Protein AF-A0A4Y2P6Q4-F1 (afdb_monomer_lite)

Foldseek 3Di:
DDDDDDDDPPPPPPPPPPKLDDQPFADAPVCDRPQWADPDDQWTWGFTCPPNATKTKTFGWDQDPVRGIHTDPGIDIGGPVQVVQVVVCCVVVVPPDPCWDWDQGPVFWIWTWDADPNDIDIDIDTDDDPDPPDD

Radius of gyration: 22.11 Å; chains: 1; bounding box: 70×45×65 Å

Sequence (135 aa):
MKRASSESTSSATAAKKLSTFNNTGGFTADSIPQHHYHLGENNYAVVSDFGNVLNVHIRKFKTNENGRIFPTKNGVSFSPYVWESLVTEMDNSSLPSETGKVLIVRDTLFLTSAWIENVPCVSFQRYVTKQDFSR

Structure (mmCIF, N/CA/C/O backbone):
data_AF-A0A4Y2P6Q4-F1
#
_entry.id   AF-A0A4Y2P6Q4-F1
#
loop_
_atom_site.group_PDB
_atom_site.id
_atom_site.type_symbol
_atom_site.label_atom_id
_atom_site.label_alt_id
_atom_site.label_comp_id
_atom_site.label_asym_id
_atom_site.label_entity_id
_atom_site.label_seq_id
_atom_site.pdbx_PDB_ins_code
_atom_site.Cartn_x
_atom_s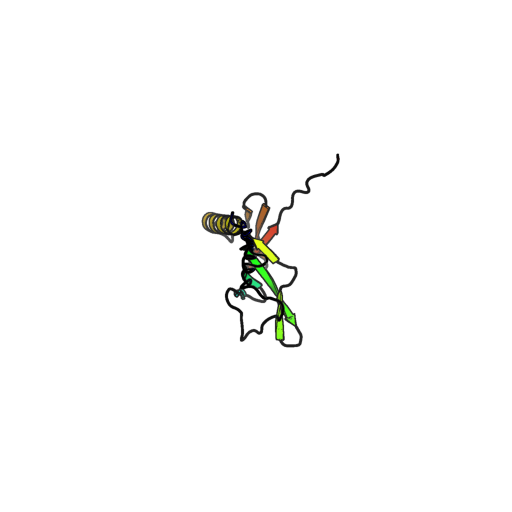ite.Cartn_y
_atom_site.Cartn_z
_atom_site.occupancy
_atom_site.B_iso_or_equiv
_atom_site.auth_seq_id
_atom_site.auth_comp_id
_atom_site.auth_asym_id
_atom_site.auth_atom_id
_atom_site.pdbx_PDB_model_num
ATOM 1 N N . MET A 1 1 ? 48.796 -19.655 45.547 1.00 44.34 1 MET A N 1
ATOM 2 C CA . MET A 1 1 ? 47.421 -19.119 45.418 1.00 44.34 1 MET A CA 1
ATOM 3 C C . MET A 1 1 ? 47.173 -18.738 43.964 1.00 44.34 1 MET A C 1
ATOM 5 O O . MET A 1 1 ? 48.076 -18.235 43.310 1.00 44.34 1 MET A O 1
ATOM 9 N N . LYS A 1 2 ? 46.010 -19.135 43.447 1.00 44.25 2 LYS A N 1
ATOM 10 C CA . LYS A 1 2 ? 45.651 -19.314 42.029 1.00 44.25 2 LYS A CA 1
ATOM 11 C C . LYS A 1 2 ? 45.216 -17.973 41.407 1.00 44.25 2 LYS A C 1
ATOM 13 O O . LYS A 1 2 ? 44.456 -17.248 42.038 1.00 44.25 2 LYS A O 1
ATOM 18 N N . ARG A 1 3 ? 45.693 -17.639 40.198 1.00 45.12 3 ARG A N 1
ATOM 19 C CA . ARG A 1 3 ? 45.248 -16.460 39.423 1.00 45.12 3 ARG A CA 1
ATOM 20 C C . ARG A 1 3 ? 43.786 -16.645 38.999 1.00 45.12 3 ARG A C 1
ATOM 22 O O . ARG A 1 3 ? 43.448 -17.698 38.464 1.00 45.12 3 ARG A O 1
ATOM 29 N N . ALA A 1 4 ? 42.946 -15.637 39.229 1.00 43.88 4 ALA A N 1
ATOM 30 C CA . ALA A 1 4 ? 41.596 -15.581 38.681 1.00 43.88 4 ALA A CA 1
ATOM 31 C C . ALA A 1 4 ? 41.677 -15.226 37.188 1.00 43.88 4 ALA A C 1
ATOM 33 O O . ALA A 1 4 ? 42.284 -14.223 36.815 1.00 43.88 4 ALA A O 1
ATOM 34 N N . SER A 1 5 ? 41.120 -16.095 36.346 1.00 44.41 5 SER A N 1
ATOM 35 C CA . SER A 1 5 ? 40.930 -15.865 34.916 1.00 44.41 5 SER A CA 1
ATOM 36 C C . SER A 1 5 ? 39.663 -15.026 34.749 1.00 44.41 5 SER A C 1
ATOM 38 O O . SER A 1 5 ? 38.604 -15.414 35.234 1.00 44.41 5 SER A O 1
ATOM 40 N N . SER A 1 6 ? 39.789 -13.849 34.140 1.00 53.00 6 SER A N 1
ATOM 41 C CA . SER A 1 6 ? 38.658 -12.991 33.793 1.00 53.00 6 SER A CA 1
ATOM 42 C C . SER A 1 6 ? 37.982 -13.543 32.543 1.00 53.00 6 SER A C 1
ATOM 44 O O . SER A 1 6 ? 38.560 -13.524 31.456 1.00 53.00 6 SER A O 1
ATOM 46 N N . GLU A 1 7 ? 36.769 -14.047 32.720 1.00 42.81 7 GLU A N 1
ATOM 47 C CA . GLU A 1 7 ? 35.899 -14.533 31.659 1.00 42.81 7 GLU A CA 1
ATOM 48 C C . GLU A 1 7 ? 35.442 -13.337 30.810 1.00 42.81 7 GLU A C 1
ATOM 50 O O . GLU A 1 7 ? 34.730 -12.449 31.281 1.00 42.81 7 GLU A O 1
ATOM 55 N N . SER A 1 8 ? 35.911 -13.256 29.562 1.00 41.19 8 SER A N 1
ATOM 56 C CA . SER A 1 8 ? 35.444 -12.242 28.622 1.00 41.19 8 SER A CA 1
ATOM 57 C C . SER A 1 8 ? 34.047 -12.631 28.146 1.00 41.19 8 SER A C 1
ATOM 59 O O . SER A 1 8 ? 33.900 -13.516 27.300 1.00 41.19 8 SER A O 1
ATOM 61 N N . THR A 1 9 ? 33.012 -11.971 28.660 1.00 43.53 9 THR A N 1
ATOM 62 C CA . THR A 1 9 ? 31.678 -12.005 28.055 1.00 43.53 9 THR A CA 1
ATOM 63 C C . THR A 1 9 ? 31.750 -11.366 26.672 1.00 43.53 9 THR A C 1
ATOM 65 O O . THR A 1 9 ? 31.634 -10.152 26.516 1.00 43.53 9 THR A O 1
ATOM 68 N N . SER A 1 10 ? 31.968 -12.202 25.658 1.00 47.44 10 SER A N 1
ATOM 69 C CA . SER A 1 10 ? 31.689 -11.873 24.267 1.00 47.44 10 SER A CA 1
ATOM 70 C C . SER A 1 10 ? 30.180 -11.683 24.145 1.00 47.44 10 SER A C 1
ATOM 72 O O . SER A 1 10 ? 29.419 -12.651 24.152 1.00 47.44 10 SER A O 1
ATOM 74 N N . SER A 1 11 ? 29.724 -10.429 24.098 1.00 52.56 11 SER A N 1
ATOM 75 C CA . SER A 1 11 ? 28.353 -10.132 23.700 1.00 52.56 11 SER A CA 1
ATOM 76 C C . SER A 1 11 ? 28.221 -10.524 22.232 1.00 52.56 11 SER A C 1
ATOM 78 O O . SER A 1 11 ? 28.653 -9.782 21.345 1.00 52.56 11 SER A O 1
ATOM 80 N N . ALA A 1 12 ? 27.666 -11.706 21.972 1.00 50.03 12 ALA A N 1
ATOM 81 C CA . ALA A 1 12 ? 27.289 -12.109 20.630 1.00 50.03 12 ALA A CA 1
ATOM 82 C C . ALA A 1 12 ? 26.363 -11.027 20.064 1.00 50.03 12 ALA A C 1
ATOM 84 O O . ALA A 1 12 ? 25.242 -10.830 20.535 1.00 50.03 12 ALA A O 1
ATOM 85 N N . THR A 1 13 ? 26.863 -10.266 19.093 1.00 54.00 13 THR A N 1
ATOM 86 C CA . THR A 1 13 ? 26.064 -9.301 18.349 1.00 54.00 13 THR A CA 1
ATOM 87 C C . THR A 1 13 ? 24.972 -10.111 17.666 1.00 54.00 13 THR A C 1
ATOM 89 O O . THR A 1 13 ? 25.275 -10.940 16.809 1.00 54.00 13 THR A O 1
ATOM 92 N N . ALA A 1 14 ? 23.718 -9.949 18.099 1.00 56.25 14 ALA A N 1
ATOM 93 C CA . ALA A 1 14 ? 22.593 -10.651 17.496 1.00 56.25 14 ALA A CA 1
ATOM 94 C C . ALA A 1 14 ? 22.653 -10.432 15.980 1.00 56.25 14 ALA A C 1
ATOM 96 O O . ALA A 1 14 ? 22.666 -9.285 15.522 1.00 56.25 14 ALA A O 1
ATOM 97 N N . ALA A 1 15 ? 22.768 -11.526 15.220 1.00 57.59 15 ALA A N 1
ATOM 98 C CA . ALA A 1 15 ? 22.826 -11.479 13.770 1.00 57.59 15 ALA A CA 1
ATOM 99 C C . ALA A 1 15 ? 21.658 -10.619 13.280 1.00 57.59 15 ALA A C 1
ATOM 101 O O . ALA A 1 15 ? 20.496 -10.917 13.565 1.00 57.59 15 ALA A O 1
ATOM 102 N N . LYS A 1 16 ? 21.971 -9.503 12.614 1.00 60.91 16 LYS A N 1
ATOM 103 C CA . LYS A 1 16 ? 20.969 -8.582 12.082 1.00 60.91 16 LYS A CA 1
ATOM 104 C C . LYS A 1 16 ? 20.123 -9.402 11.112 1.00 60.91 16 LYS A C 1
ATOM 106 O O . LYS A 1 16 ? 20.628 -9.783 10.058 1.00 60.91 16 LYS A O 1
ATOM 111 N N . LYS A 1 17 ? 18.897 -9.760 11.516 1.00 60.88 17 LYS A N 1
ATOM 112 C CA . LYS A 1 17 ? 17.981 -10.564 10.701 1.00 60.88 17 LYS A CA 1
ATOM 113 C C . LYS A 1 17 ? 17.934 -9.919 9.320 1.00 60.88 17 LYS A C 1
ATOM 115 O O . LYS A 1 17 ? 17.621 -8.734 9.211 1.00 60.88 17 LYS A O 1
ATOM 120 N N . LEU A 1 18 ? 18.353 -10.662 8.298 1.00 56.38 18 LEU A N 1
ATOM 121 C CA . LEU A 1 18 ? 18.340 -10.156 6.936 1.00 56.38 18 LEU A CA 1
ATOM 122 C C . LEU A 1 18 ? 16.873 -9.900 6.597 1.00 56.38 18 LEU A C 1
ATOM 124 O O . LEU A 1 18 ? 16.067 -10.827 6.674 1.00 56.38 18 LEU A O 1
ATOM 128 N N . SER A 1 19 ? 16.520 -8.646 6.316 1.00 64.38 19 SER A N 1
ATOM 129 C CA . SER A 1 19 ? 15.169 -8.335 5.870 1.00 64.38 19 SER A CA 1
ATOM 130 C C . SER A 1 19 ? 14.900 -9.145 4.612 1.00 64.38 19 SER A C 1
ATOM 132 O O . SER A 1 19 ? 15.676 -9.082 3.655 1.00 64.38 19 SER A O 1
ATOM 134 N N . THR A 1 20 ? 13.795 -9.879 4.604 1.00 63.06 20 THR A N 1
ATOM 135 C CA . THR A 1 20 ? 13.296 -10.571 3.409 1.00 63.06 20 THR A CA 1
ATOM 136 C C . THR A 1 20 ? 13.021 -9.554 2.295 1.00 63.06 20 THR A C 1
ATOM 138 O O . THR A 1 20 ? 13.080 -9.867 1.110 1.00 63.06 20 THR A O 1
ATOM 141 N N . PHE A 1 21 ? 12.781 -8.297 2.675 1.00 66.69 21 PHE A N 1
ATOM 142 C CA . PHE A 1 21 ? 12.553 -7.194 1.761 1.00 66.69 21 PHE A CA 1
ATOM 143 C C . PHE A 1 21 ? 13.847 -6.531 1.252 1.00 66.69 21 PHE A C 1
ATOM 145 O O . PHE A 1 21 ? 14.478 -5.742 1.957 1.00 66.69 21 PHE A O 1
ATOM 152 N N . ASN A 1 22 ? 14.229 -6.798 -0.000 1.00 62.47 22 ASN A N 1
ATOM 153 C CA . ASN A 1 22 ? 15.406 -6.228 -0.669 1.00 62.47 22 ASN A CA 1
ATOM 154 C C . ASN A 1 22 ? 15.046 -5.531 -2.002 1.00 62.47 22 ASN A C 1
ATOM 156 O O . ASN A 1 22 ? 15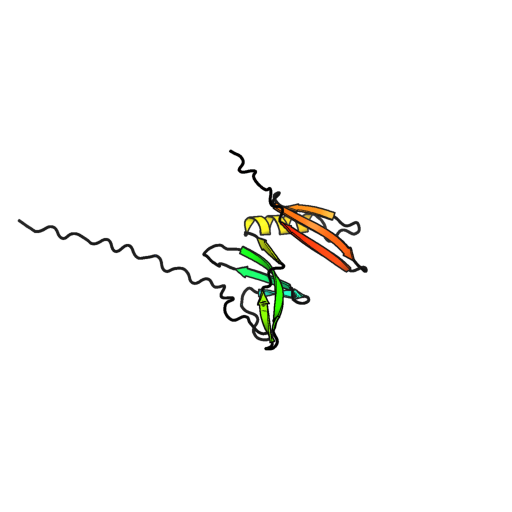.333 -6.012 -3.092 1.00 62.47 22 ASN A O 1
ATOM 160 N N . ASN A 1 23 ? 14.479 -4.323 -1.932 1.00 64.44 23 ASN A N 1
ATOM 161 C CA . ASN A 1 23 ? 14.101 -3.533 -3.122 1.00 64.44 23 ASN A CA 1
ATOM 162 C C . ASN A 1 23 ? 15.264 -2.992 -3.974 1.00 64.44 23 ASN A C 1
ATOM 164 O O . ASN A 1 23 ? 15.024 -2.274 -4.945 1.00 64.44 23 ASN A O 1
ATOM 168 N N . THR A 1 24 ? 16.519 -3.272 -3.624 1.00 65.94 24 THR A N 1
ATOM 169 C CA . THR A 1 24 ? 17.688 -2.583 -4.195 1.00 65.94 24 THR A CA 1
ATOM 170 C C . THR A 1 24 ? 17.833 -2.790 -5.706 1.00 65.94 24 THR A C 1
ATOM 172 O O . THR A 1 24 ? 18.354 -1.915 -6.390 1.00 65.94 24 THR A O 1
ATOM 175 N N . GLY A 1 25 ? 17.356 -3.917 -6.244 1.00 76.69 25 GLY A N 1
ATOM 176 C CA . GLY A 1 25 ? 17.465 -4.224 -7.673 1.00 76.69 25 GLY A CA 1
ATOM 177 C C . GLY A 1 25 ? 16.248 -3.847 -8.520 1.00 76.69 25 GLY A C 1
ATOM 178 O O . GLY A 1 25 ? 16.388 -3.677 -9.726 1.00 76.69 25 GLY A O 1
ATOM 179 N N . GLY A 1 26 ? 15.049 -3.742 -7.943 1.00 85.81 26 GLY A N 1
ATOM 180 C CA . GLY A 1 26 ? 13.808 -3.848 -8.724 1.00 85.81 26 GLY A CA 1
ATOM 181 C C . GLY A 1 26 ? 13.663 -5.216 -9.415 1.00 85.81 26 GLY A C 1
ATOM 182 O O . GLY A 1 26 ? 14.639 -5.954 -9.584 1.00 85.81 26 GLY A O 1
ATOM 183 N N . PHE A 1 27 ? 12.444 -5.556 -9.819 1.00 91.94 27 PHE A N 1
ATOM 184 C CA . PHE A 1 27 ? 12.091 -6.870 -10.379 1.00 91.94 27 PHE A CA 1
ATOM 185 C C . PHE A 1 27 ? 11.452 -6.746 -11.762 1.00 91.94 27 PHE A C 1
ATOM 187 O O . PHE A 1 27 ? 11.194 -5.637 -12.213 1.00 91.94 27 PHE A O 1
ATOM 194 N N . THR A 1 28 ? 11.212 -7.850 -12.459 1.00 92.62 28 THR A N 1
ATOM 195 C CA . THR A 1 28 ? 10.520 -7.852 -13.760 1.00 92.62 28 THR A CA 1
ATOM 196 C C . THR A 1 28 ? 9.150 -8.518 -13.636 1.00 92.62 28 THR A C 1
ATOM 198 O O . THR A 1 28 ? 8.868 -9.182 -12.640 1.00 92.62 28 THR A O 1
ATOM 201 N N . ALA A 1 29 ? 8.269 -8.327 -14.620 1.00 89.12 29 ALA A N 1
ATOM 202 C CA . ALA A 1 29 ? 6.904 -8.865 -14.569 1.00 89.12 29 ALA A CA 1
ATOM 203 C C . ALA A 1 29 ? 6.855 -10.407 -14.494 1.00 89.12 29 ALA A C 1
ATOM 205 O O . ALA A 1 29 ? 5.925 -10.968 -13.926 1.00 89.12 29 ALA A O 1
ATOM 206 N N . ASP A 1 30 ? 7.874 -11.080 -15.026 1.00 91.38 30 ASP A N 1
ATOM 207 C CA . ASP A 1 30 ? 8.089 -12.529 -14.971 1.00 91.38 30 ASP A CA 1
ATOM 208 C C . ASP A 1 30 ? 8.754 -13.006 -13.665 1.00 91.38 30 ASP A C 1
ATOM 210 O O . ASP A 1 30 ? 8.771 -14.202 -13.388 1.00 91.38 30 ASP A O 1
ATOM 214 N N . SER A 1 31 ? 9.271 -12.090 -12.838 1.00 90.56 31 SER A N 1
ATOM 215 C CA . SER A 1 31 ? 10.010 -12.400 -11.606 1.00 90.56 31 SER A CA 1
ATOM 216 C C . SER A 1 31 ? 9.510 -11.608 -10.391 1.00 90.56 31 SER A C 1
ATOM 218 O O . SER A 1 31 ? 10.290 -11.038 -9.626 1.00 90.56 31 SER A O 1
ATOM 220 N N . ILE A 1 32 ? 8.188 -11.566 -10.195 1.00 90.12 32 ILE A N 1
ATOM 221 C CA . ILE A 1 32 ? 7.576 -10.867 -9.054 1.00 90.12 32 ILE A CA 1
ATOM 222 C C . ILE A 1 32 ? 8.100 -11.474 -7.735 1.00 90.12 32 ILE A C 1
ATOM 224 O O . ILE A 1 32 ? 7.937 -12.678 -7.515 1.00 90.12 32 ILE A O 1
ATOM 228 N N . PRO A 1 33 ? 8.727 -10.677 -6.846 1.00 89.44 33 PRO A N 1
ATOM 229 C CA . PRO A 1 33 ? 9.302 -11.193 -5.618 1.00 89.44 33 PRO A CA 1
ATOM 230 C C . PRO A 1 33 ? 8.233 -11.739 -4.682 1.00 89.44 33 PRO A C 1
ATOM 232 O O . PRO A 1 33 ? 7.074 -11.314 -4.688 1.00 89.44 33 PRO A O 1
ATOM 235 N N . GLN A 1 34 ? 8.663 -12.623 -3.787 1.00 87.56 34 GLN A N 1
ATOM 236 C CA . GLN A 1 34 ? 7.804 -13.116 -2.724 1.00 87.56 34 GLN A CA 1
ATOM 237 C C . GLN A 1 34 ? 7.208 -11.945 -1.922 1.00 87.56 34 GLN A C 1
ATOM 239 O O . GLN A 1 34 ? 7.836 -10.896 -1.743 1.00 87.56 34 GLN A O 1
ATOM 244 N N . HIS A 1 35 ? 5.968 -12.122 -1.467 1.00 90.12 35 HIS A N 1
ATOM 245 C CA . HIS A 1 35 ? 5.206 -11.129 -0.703 1.00 90.12 35 HIS A CA 1
ATOM 246 C C . HIS A 1 35 ? 4.827 -9.844 -1.454 1.00 90.12 35 HIS A C 1
ATOM 248 O O . HIS A 1 35 ? 4.359 -8.903 -0.813 1.00 90.12 35 HIS A O 1
ATOM 254 N N . HIS A 1 36 ? 4.982 -9.806 -2.781 1.00 92.25 36 HIS A N 1
ATOM 255 C CA . HIS A 1 36 ? 4.408 -8.774 -3.640 1.00 92.25 36 HIS A CA 1
ATOM 256 C C . HIS A 1 36 ? 3.167 -9.326 -4.339 1.00 92.25 3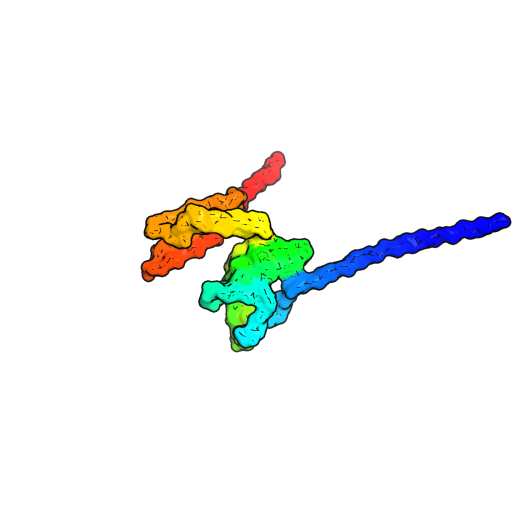6 HIS A C 1
ATOM 258 O O . HIS A 1 36 ? 3.241 -10.288 -5.099 1.00 92.25 36 HIS A O 1
ATOM 264 N N . TYR A 1 37 ? 2.026 -8.696 -4.096 1.00 93.94 37 TYR A N 1
ATOM 265 C CA . TYR A 1 37 ? 0.738 -9.065 -4.666 1.00 93.94 37 TYR A CA 1
ATOM 266 C C . TYR A 1 37 ? 0.279 -7.948 -5.594 1.00 93.94 37 TYR A C 1
ATOM 268 O O . TYR A 1 37 ? 0.152 -6.798 -5.170 1.00 93.94 37 TYR A O 1
ATOM 276 N N . HIS A 1 38 ? 0.068 -8.267 -6.868 1.00 92.81 38 HIS A N 1
ATOM 277 C CA . HIS A 1 38 ? -0.417 -7.302 -7.851 1.00 92.81 38 HIS A CA 1
ATOM 278 C C . HIS A 1 38 ? -1.892 -6.981 -7.591 1.00 92.81 38 HIS A C 1
ATOM 280 O O . HIS A 1 38 ? -2.702 -7.887 -7.420 1.00 92.81 38 HIS A O 1
ATOM 286 N N . LEU A 1 39 ? -2.227 -5.691 -7.540 1.00 91.50 39 LEU A N 1
ATOM 287 C CA . LEU A 1 39 ? -3.587 -5.197 -7.286 1.00 91.50 39 LEU A CA 1
ATOM 288 C C . LEU A 1 39 ? -4.267 -4.659 -8.555 1.00 91.50 39 LEU A C 1
ATOM 290 O O . LEU A 1 39 ? -5.341 -4.072 -8.467 1.00 91.50 39 LEU A O 1
ATOM 294 N N . GLY A 1 40 ? -3.636 -4.806 -9.721 1.00 89.19 40 GLY A N 1
ATOM 295 C CA . GLY A 1 40 ? -4.063 -4.160 -10.959 1.00 89.19 40 GLY A CA 1
ATOM 296 C C . GLY A 1 40 ? -3.212 -2.943 -11.324 1.00 89.19 40 GLY A C 1
ATOM 297 O O . GLY A 1 40 ? -2.611 -2.275 -10.474 1.00 89.19 40 GLY A O 1
ATOM 298 N N . GLU A 1 41 ? -3.156 -2.665 -12.628 1.00 88.81 41 GLU A N 1
ATOM 299 C CA . GLU A 1 41 ? -2.314 -1.621 -13.219 1.00 88.81 41 GLU A CA 1
ATOM 300 C C . GLU A 1 41 ? -0.856 -1.716 -12.731 1.00 88.81 41 GLU A C 1
ATOM 302 O O . GLU A 1 41 ? -0.185 -2.722 -12.938 1.00 88.81 41 GLU A O 1
ATOM 307 N N . ASN A 1 42 ? -0.369 -0.679 -12.047 1.00 92.38 42 ASN A N 1
ATOM 308 C CA . ASN A 1 42 ? 0.961 -0.608 -11.462 1.00 92.38 42 ASN A CA 1
ATOM 309 C C . ASN A 1 42 ? 0.909 -0.594 -9.927 1.00 92.38 42 ASN A C 1
ATOM 311 O O . ASN A 1 42 ? 1.828 -0.081 -9.294 1.00 92.38 42 ASN A O 1
ATOM 315 N N . ASN A 1 43 ? -0.164 -1.087 -9.307 1.00 93.38 43 ASN A N 1
ATOM 316 C CA . ASN A 1 43 ? -0.317 -1.098 -7.853 1.00 93.38 43 ASN A CA 1
ATOM 317 C C . ASN A 1 43 ? 0.027 -2.473 -7.279 1.00 93.38 43 ASN A C 1
ATOM 319 O O . ASN A 1 43 ? -0.357 -3.504 -7.829 1.00 93.38 43 ASN A O 1
ATOM 323 N N . TYR A 1 44 ? 0.735 -2.482 -6.151 1.00 94.44 44 TYR A N 1
ATOM 324 C CA . TYR A 1 44 ? 1.083 -3.703 -5.432 1.00 94.44 44 TYR A CA 1
ATOM 325 C C . TYR A 1 44 ? 0.795 -3.558 -3.936 1.00 94.44 44 TYR A C 1
ATOM 327 O O . TYR A 1 44 ? 1.074 -2.509 -3.343 1.00 94.44 44 TYR A O 1
ATOM 335 N N . ALA A 1 45 ? 0.290 -4.637 -3.336 1.00 94.38 45 ALA A N 1
ATOM 336 C CA . ALA A 1 45 ? 0.334 -4.875 -1.901 1.00 94.38 45 ALA A CA 1
ATOM 337 C C . ALA A 1 45 ? 1.618 -5.637 -1.565 1.00 94.38 45 ALA A C 1
ATOM 339 O O . ALA A 1 45 ? 1.960 -6.615 -2.227 1.00 94.38 45 ALA A O 1
ATOM 340 N N . VAL A 1 46 ? 2.348 -5.187 -0.552 1.00 93.94 46 VAL A N 1
ATOM 341 C CA . VAL A 1 46 ? 3.683 -5.697 -0.246 1.00 93.94 46 VAL A CA 1
ATOM 342 C C . VAL A 1 46 ? 3.855 -5.864 1.253 1.00 93.94 46 VAL A C 1
ATOM 344 O O . VAL A 1 46 ? 3.732 -4.889 1.992 1.00 93.94 46 VAL A O 1
ATOM 347 N N . VAL A 1 47 ? 4.183 -7.074 1.705 1.00 93.62 47 VAL A N 1
ATOM 348 C CA . VAL A 1 47 ? 4.545 -7.325 3.110 1.00 93.62 47 VAL A CA 1
ATOM 349 C C . VAL A 1 47 ? 6.060 -7.213 3.254 1.00 93.62 47 VAL A C 1
ATOM 351 O O . VAL A 1 47 ? 6.808 -7.904 2.568 1.00 93.62 47 VAL A O 1
ATOM 354 N N . SER A 1 48 ? 6.513 -6.321 4.132 1.00 91.19 48 SER A N 1
ATOM 355 C CA . SER A 1 48 ? 7.923 -5.975 4.318 1.00 91.19 48 SER A CA 1
ATOM 356 C C . SER A 1 48 ? 8.306 -6.047 5.788 1.00 91.19 48 SER A C 1
ATOM 358 O O . SER A 1 48 ? 7.588 -5.539 6.642 1.00 91.19 48 SER A O 1
ATOM 360 N N . ASP A 1 49 ? 9.459 -6.639 6.078 1.00 90.88 49 ASP A N 1
ATOM 361 C CA . ASP A 1 49 ? 10.100 -6.684 7.397 1.00 90.88 49 ASP A CA 1
ATOM 362 C C . ASP A 1 49 ? 11.302 -5.723 7.496 1.00 90.88 49 ASP A C 1
ATOM 364 O O . ASP A 1 49 ? 12.167 -5.867 8.368 1.00 90.88 49 ASP A O 1
ATOM 368 N N . PHE A 1 50 ? 11.380 -4.743 6.588 1.00 86.44 50 PHE A N 1
ATOM 369 C CA . PHE A 1 50 ? 12.497 -3.808 6.494 1.00 86.44 50 PHE A CA 1
ATOM 370 C C . PHE A 1 50 ? 12.771 -3.091 7.822 1.00 86.44 50 PHE A C 1
ATOM 372 O O . PHE A 1 50 ? 11.867 -2.584 8.487 1.00 86.44 50 PHE A O 1
ATOM 379 N N . GLY A 1 51 ? 14.049 -3.022 8.206 1.00 84.94 51 GLY A N 1
ATOM 380 C CA . GLY A 1 51 ? 14.462 -2.375 9.453 1.00 84.94 51 GLY A CA 1
ATOM 381 C C . GLY A 1 51 ? 13.963 -3.082 10.718 1.00 84.94 51 GLY A C 1
ATOM 382 O O . GLY A 1 51 ? 13.865 -2.436 11.755 1.00 84.94 51 GLY A O 1
ATOM 383 N N . ASN A 1 52 ? 13.652 -4.382 10.638 1.00 86.19 52 ASN A N 1
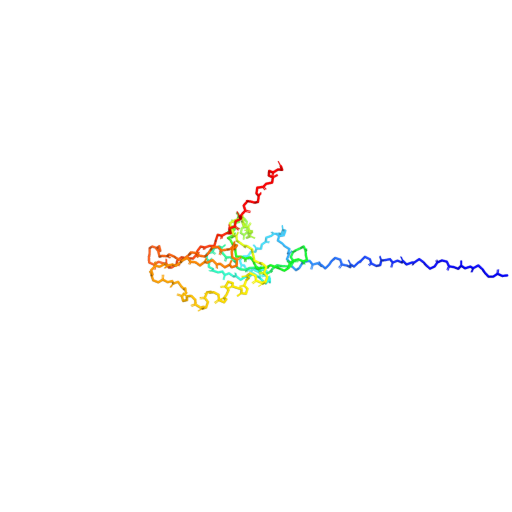ATOM 384 C CA . ASN A 1 52 ? 13.028 -5.181 11.700 1.00 86.19 52 ASN A CA 1
ATOM 385 C C . ASN A 1 52 ? 11.617 -4.707 12.087 1.00 86.19 52 ASN A C 1
ATOM 387 O O . ASN A 1 52 ? 11.146 -5.007 13.184 1.00 86.19 52 ASN A O 1
ATOM 391 N N . VAL A 1 53 ? 10.932 -3.984 11.198 1.00 87.94 53 VAL A N 1
ATOM 392 C CA . VAL A 1 53 ? 9.557 -3.529 11.413 1.00 87.94 53 VAL A CA 1
ATOM 393 C C . VAL A 1 53 ? 8.669 -4.127 10.333 1.00 87.94 53 VAL A C 1
ATOM 395 O O . VAL A 1 53 ? 8.813 -3.807 9.154 1.00 87.94 53 VAL A O 1
ATOM 398 N N . LEU A 1 54 ? 7.731 -4.981 10.749 1.00 92.38 54 LEU A N 1
ATOM 399 C CA . LEU A 1 54 ? 6.729 -5.543 9.850 1.00 92.38 54 LEU A CA 1
ATOM 400 C C . LEU A 1 54 ? 5.753 -4.447 9.417 1.00 92.38 54 LEU A C 1
ATOM 402 O O . LEU A 1 54 ? 5.176 -3.764 10.261 1.00 92.38 54 LEU A O 1
ATOM 406 N N . ASN A 1 55 ? 5.556 -4.299 8.114 1.00 93.25 55 ASN A N 1
ATOM 407 C CA . ASN A 1 55 ? 4.596 -3.382 7.522 1.00 93.25 55 ASN A CA 1
ATOM 408 C C . ASN A 1 55 ? 3.938 -3.994 6.284 1.00 93.25 55 ASN A C 1
ATOM 410 O O . ASN A 1 55 ? 4.545 -4.787 5.563 1.00 93.25 55 ASN A O 1
ATOM 414 N N . VAL A 1 56 ? 2.713 -3.556 6.008 1.00 93.69 56 VAL A N 1
ATOM 415 C CA . VAL A 1 56 ? 2.005 -3.797 4.750 1.00 93.69 56 VAL A CA 1
ATOM 416 C C . VAL A 1 56 ? 1.987 -2.495 3.959 1.00 93.69 56 VAL A C 1
ATOM 418 O O . VAL A 1 56 ? 1.495 -1.472 4.435 1.00 93.69 56 VAL A O 1
ATOM 421 N N . HIS A 1 57 ? 2.534 -2.504 2.750 1.00 92.94 57 HIS A N 1
ATOM 422 C CA . HIS A 1 57 ? 2.522 -1.365 1.843 1.00 92.94 57 HIS A CA 1
ATOM 423 C C . HIS A 1 57 ? 1.479 -1.574 0.750 1.00 92.94 57 HIS A C 1
ATOM 425 O O . HIS A 1 57 ? 1.490 -2.614 0.106 1.00 92.94 57 HIS A O 1
ATOM 431 N N . ILE A 1 58 ? 0.652 -0.565 0.478 1.00 93.00 58 ILE A N 1
ATOM 432 C CA . ILE A 1 58 ? -0.110 -0.463 -0.775 1.00 93.00 58 ILE A CA 1
ATOM 433 C C . ILE A 1 58 ? 0.511 0.684 -1.559 1.00 93.00 58 ILE A C 1
ATOM 435 O O . ILE A 1 58 ? 0.506 1.830 -1.100 1.00 93.00 58 ILE A O 1
ATOM 439 N N . ARG A 1 59 ? 1.125 0.390 -2.705 1.00 93.31 59 ARG A N 1
ATOM 440 C CA . ARG A 1 59 ? 1.987 1.358 -3.390 1.00 93.31 59 ARG A CA 1
ATOM 441 C C . ARG A 1 59 ? 1.930 1.216 -4.899 1.00 93.31 59 ARG A C 1
ATOM 443 O O . ARG A 1 59 ? 1.888 0.107 -5.423 1.00 93.31 59 ARG A O 1
ATOM 450 N N . LYS A 1 60 ? 2.002 2.359 -5.583 1.00 94.81 60 LYS A N 1
ATOM 451 C CA . LYS A 1 60 ? 2.196 2.430 -7.028 1.00 94.81 60 LYS A CA 1
ATOM 452 C C . LYS A 1 60 ? 3.667 2.222 -7.354 1.00 94.81 60 LYS A C 1
ATOM 454 O O . LYS A 1 60 ? 4.551 2.828 -6.738 1.00 94.81 60 LYS A O 1
ATOM 459 N N . PHE A 1 61 ? 3.924 1.391 -8.341 1.00 94.88 61 PHE A N 1
ATOM 460 C CA . PHE A 1 61 ? 5.230 1.105 -8.897 1.00 94.88 61 PHE A CA 1
ATOM 461 C C . PHE A 1 61 ? 5.352 1.773 -10.268 1.00 94.88 61 PHE A C 1
ATOM 463 O O . PHE A 1 61 ? 4.376 2.240 -10.856 1.00 94.88 61 PHE A O 1
ATOM 470 N N . LYS A 1 62 ? 6.582 1.880 -10.753 1.00 95.50 62 LYS A N 1
ATOM 471 C CA . LYS A 1 62 ? 6.893 2.328 -12.106 1.00 95.50 62 LYS A CA 1
ATOM 472 C C . LYS A 1 62 ? 7.813 1.314 -12.760 1.00 95.50 62 LYS A C 1
ATOM 474 O O . LYS A 1 62 ? 8.718 0.800 -12.103 1.00 95.50 62 LYS A O 1
ATOM 479 N N . THR A 1 63 ? 7.604 1.089 -14.043 1.00 95.19 63 THR A N 1
ATOM 480 C CA . THR A 1 63 ? 8.509 0.302 -14.876 1.00 95.19 63 THR A CA 1
ATOM 481 C C . THR A 1 63 ? 9.471 1.262 -15.562 1.00 95.19 63 THR A C 1
ATOM 483 O O . THR A 1 63 ? 9.047 2.298 -16.075 1.00 95.19 63 THR A O 1
ATOM 486 N N . ASN A 1 64 ? 10.769 0.982 -15.505 1.00 93.75 64 ASN A N 1
ATOM 487 C CA . ASN A 1 64 ? 11.768 1.758 -16.234 1.00 93.75 64 ASN A CA 1
ATOM 488 C C . ASN A 1 64 ? 11.914 1.260 -17.685 1.00 93.75 64 ASN A C 1
ATOM 490 O O . ASN A 1 64 ? 11.303 0.269 -18.077 1.00 93.75 64 ASN A O 1
ATOM 494 N N . GLU A 1 65 ? 12.760 1.932 -18.466 1.00 95.56 65 GLU A N 1
ATOM 495 C CA . GLU A 1 65 ? 13.042 1.594 -19.874 1.00 95.56 65 GLU A CA 1
ATOM 496 C C . GLU A 1 65 ? 13.547 0.154 -20.063 1.00 95.56 65 GLU A C 1
ATOM 498 O O . GLU A 1 65 ? 13.278 -0.474 -21.080 1.00 95.56 65 GLU A O 1
ATOM 503 N N . ASN A 1 66 ? 14.205 -0.404 -19.043 1.00 93.69 66 ASN A N 1
ATOM 504 C CA . ASN A 1 66 ? 14.733 -1.769 -19.047 1.00 93.69 66 ASN A CA 1
ATOM 505 C C . ASN A 1 66 ? 13.700 -2.815 -18.585 1.00 93.69 66 ASN A C 1
ATOM 507 O O . ASN A 1 66 ? 14.077 -3.940 -18.264 1.00 93.69 66 ASN A O 1
ATOM 511 N N . GLY A 1 67 ? 12.423 -2.448 -18.445 1.00 93.00 67 GLY A N 1
ATOM 512 C CA . GLY A 1 67 ? 11.370 -3.352 -17.974 1.00 93.00 67 GLY A CA 1
ATOM 513 C C . GLY A 1 67 ? 11.421 -3.677 -16.475 1.00 93.00 67 GLY A C 1
ATOM 514 O O . GLY A 1 67 ? 10.664 -4.526 -16.007 1.00 93.00 67 GLY A O 1
ATOM 515 N N . ARG A 1 68 ? 12.289 -3.014 -15.697 1.00 94.06 68 ARG A N 1
ATOM 516 C CA . ARG A 1 68 ? 12.412 -3.225 -14.247 1.00 94.06 68 ARG A CA 1
ATOM 517 C C . ARG A 1 68 ? 11.417 -2.361 -13.481 1.00 94.06 68 ARG A C 1
ATOM 519 O O . ARG A 1 68 ? 11.296 -1.159 -13.715 1.00 94.06 68 ARG A O 1
ATOM 526 N N . ILE A 1 69 ? 10.752 -2.982 -12.523 1.00 94.50 69 ILE A N 1
ATOM 527 C CA . ILE A 1 69 ? 9.661 -2.463 -11.713 1.00 94.50 69 ILE A CA 1
ATOM 528 C C . ILE A 1 69 ? 10.224 -1.980 -10.371 1.00 94.50 69 ILE A C 1
ATOM 530 O O . ILE A 1 69 ? 10.917 -2.718 -9.666 1.00 94.50 69 ILE A O 1
ATOM 534 N N . PHE A 1 70 ? 9.919 -0.728 -10.015 1.00 93.50 70 PHE A N 1
ATOM 535 C CA . PHE A 1 70 ? 10.385 -0.065 -8.793 1.00 93.50 70 PHE A CA 1
ATOM 536 C C . PHE A 1 70 ? 9.246 0.625 -8.040 1.00 93.50 70 PHE A C 1
ATOM 538 O O . PHE A 1 70 ? 8.377 1.228 -8.677 1.00 93.50 70 PHE A O 1
ATOM 545 N N . PRO A 1 71 ? 9.262 0.624 -6.696 1.00 93.75 71 PRO A N 1
ATOM 546 C CA . PRO A 1 71 ? 8.274 1.356 -5.913 1.00 93.75 71 PRO A CA 1
ATOM 547 C C . PRO A 1 71 ? 8.411 2.868 -6.139 1.00 93.75 71 PRO A C 1
ATOM 549 O O . PRO A 1 71 ? 9.515 3.405 -6.243 1.00 93.75 71 PRO A O 1
ATOM 552 N N . THR A 1 72 ? 7.289 3.586 -6.180 1.00 93.81 72 THR A N 1
ATOM 553 C CA . THR A 1 72 ? 7.268 5.060 -6.217 1.00 93.81 72 THR A CA 1
ATOM 554 C C . THR A 1 72 ? 6.982 5.643 -4.833 1.00 93.81 72 THR A C 1
ATOM 556 O O . THR A 1 72 ? 6.691 4.914 -3.888 1.00 93.81 72 THR A O 1
ATOM 559 N N . LYS A 1 73 ? 7.010 6.974 -4.689 1.00 91.00 73 LYS A N 1
ATOM 560 C CA . LYS A 1 73 ? 6.571 7.647 -3.453 1.00 91.00 73 LYS A CA 1
ATOM 561 C C . LYS A 1 73 ? 5.050 7.587 -3.244 1.00 91.00 73 LYS A C 1
ATOM 563 O O . LYS A 1 73 ? 4.606 7.721 -2.107 1.00 91.00 73 LYS A O 1
ATOM 568 N N . ASN A 1 74 ? 4.276 7.290 -4.288 1.00 91.12 74 ASN A N 1
ATOM 569 C CA . ASN A 1 74 ? 2.817 7.245 -4.234 1.00 91.12 74 ASN A CA 1
ATOM 570 C C . ASN A 1 74 ? 2.354 5.921 -3.627 1.00 91.12 74 ASN A C 1
ATOM 572 O O . ASN A 1 74 ? 2.390 4.877 -4.275 1.00 91.12 74 ASN A O 1
ATOM 576 N N . GLY A 1 75 ? 1.951 5.964 -2.365 1.00 90.56 75 GLY A N 1
ATOM 577 C CA . GLY A 1 75 ? 1.483 4.796 -1.637 1.00 90.56 75 GLY A CA 1
ATOM 578 C C . GLY A 1 75 ? 1.500 5.022 -0.137 1.00 90.56 75 GLY A C 1
ATOM 579 O O . GLY A 1 75 ? 2.102 5.974 0.364 1.00 90.56 75 GLY A O 1
ATOM 580 N N . VAL A 1 76 ? 0.901 4.086 0.576 1.00 89.69 76 VAL A N 1
ATOM 581 C CA . VAL A 1 76 ? 0.741 4.090 2.028 1.00 89.69 76 VAL A CA 1
ATOM 582 C C . VAL A 1 76 ? 1.419 2.867 2.640 1.00 89.69 76 VAL A C 1
ATOM 584 O O . VAL A 1 76 ? 1.797 1.922 1.947 1.00 89.69 76 VAL A O 1
ATOM 587 N N . SER A 1 77 ? 1.665 2.934 3.943 1.00 90.75 77 SER A N 1
ATOM 588 C CA . SER A 1 77 ? 2.277 1.864 4.726 1.00 90.75 77 SER A CA 1
ATOM 589 C C . SER A 1 77 ? 1.528 1.735 6.035 1.00 90.75 77 SER A C 1
ATOM 591 O O . SER A 1 77 ? 1.276 2.748 6.690 1.00 90.75 77 SER A O 1
ATOM 593 N N . PHE A 1 78 ? 1.240 0.504 6.424 1.00 90.25 78 PHE A N 1
ATOM 594 C CA . PHE A 1 78 ? 0.493 0.173 7.624 1.00 90.25 78 PHE A CA 1
ATOM 595 C C . PHE A 1 78 ? 1.322 -0.750 8.501 1.00 90.25 78 PHE A C 1
ATOM 597 O O . PHE A 1 78 ? 1.913 -1.708 8.003 1.00 90.25 78 PHE A O 1
ATOM 604 N N . SER A 1 79 ? 1.318 -0.496 9.806 1.00 91.06 79 SER A N 1
ATOM 605 C CA . SER A 1 79 ? 1.680 -1.540 10.758 1.00 91.06 79 SER A CA 1
ATOM 606 C C . SER A 1 79 ? 0.600 -2.635 10.741 1.00 91.06 79 SER A C 1
ATOM 608 O O . SER A 1 79 ? -0.535 -2.354 10.339 1.00 91.06 79 SER A O 1
ATOM 610 N N . PRO A 1 80 ? 0.892 -3.860 11.212 1.00 92.50 80 PRO A N 1
ATOM 611 C CA . PRO A 1 80 ? -0.096 -4.936 11.282 1.00 92.50 80 PRO A CA 1
ATOM 612 C C . PRO A 1 80 ? -1.379 -4.530 12.016 1.00 92.50 80 PRO A C 1
ATOM 614 O O . PRO A 1 80 ? -2.471 -4.859 11.574 1.00 92.50 80 PRO A O 1
ATOM 617 N N . TYR A 1 81 ? -1.248 -3.734 13.078 1.00 90.88 81 TYR A N 1
ATOM 618 C CA . TYR A 1 81 ? -2.378 -3.228 13.857 1.00 90.88 81 TYR A CA 1
ATOM 619 C C . TYR A 1 81 ? -3.298 -2.281 13.064 1.00 90.88 81 TYR A C 1
ATOM 621 O O . TYR A 1 81 ? -4.526 -2.373 13.128 1.00 90.88 81 TYR A O 1
ATOM 629 N N . VAL A 1 82 ? -2.714 -1.365 12.284 1.00 89.94 82 VAL A N 1
ATOM 630 C CA . VAL A 1 82 ? -3.495 -0.458 11.425 1.00 89.94 82 VAL A CA 1
ATOM 631 C C . VAL A 1 82 ? -4.102 -1.227 10.251 1.00 89.94 82 VAL A C 1
ATOM 633 O O . VAL A 1 82 ? -5.233 -0.948 9.868 1.00 89.94 82 VAL A O 1
ATOM 636 N N . TRP A 1 83 ? -3.382 -2.218 9.715 1.00 91.50 83 TRP A N 1
ATOM 637 C CA . TRP A 1 83 ? -3.877 -3.098 8.656 1.00 91.50 83 TRP A CA 1
ATOM 638 C C . TRP A 1 83 ? -5.104 -3.904 9.096 1.00 91.50 83 TRP A C 1
ATOM 640 O O . TRP A 1 83 ? -6.117 -3.889 8.408 1.00 91.50 83 TRP A O 1
ATOM 650 N N . GLU A 1 84 ? -5.048 -4.545 10.263 1.00 92.62 84 GLU A N 1
ATOM 651 C CA . GLU A 1 84 ? -6.183 -5.275 10.843 1.00 92.62 84 GLU A CA 1
ATOM 652 C C . GLU A 1 84 ? -7.411 -4.371 11.011 1.00 92.62 84 GLU A C 1
ATOM 654 O O . GLU A 1 84 ? -8.523 -4.737 10.628 1.00 92.62 84 GLU A O 1
ATOM 659 N N . SER A 1 85 ? -7.198 -3.158 11.530 1.00 90.56 85 SER A N 1
ATOM 660 C CA . SER A 1 85 ? -8.275 -2.179 11.697 1.00 90.56 85 SER A CA 1
ATOM 661 C C . SER A 1 85 ? -8.868 -1.761 10.349 1.00 90.56 85 SER A C 1
ATOM 663 O O . SER A 1 85 ? -10.081 -1.656 10.226 1.00 90.56 85 SER A O 1
ATOM 665 N N . LEU A 1 86 ? -8.033 -1.563 9.324 1.00 87.81 86 LEU A N 1
ATOM 666 C CA . LEU A 1 86 ? -8.491 -1.240 7.973 1.00 87.81 86 LEU A CA 1
ATOM 667 C C . LEU A 1 86 ? -9.365 -2.357 7.392 1.00 87.81 86 LEU A C 1
ATOM 669 O O . LEU A 1 86 ? -10.441 -2.063 6.883 1.00 87.81 86 LEU A O 1
ATOM 673 N N . VAL A 1 87 ? -8.921 -3.615 7.476 1.00 87.69 87 VAL A N 1
ATOM 674 C CA . VAL A 1 87 ? -9.681 -4.770 6.965 1.00 87.69 87 VAL A CA 1
ATOM 675 C C . VAL A 1 87 ? -11.026 -4.885 7.684 1.00 87.69 87 VAL A C 1
ATOM 677 O O . VAL A 1 87 ? -12.059 -4.970 7.030 1.00 87.69 87 VAL A O 1
ATOM 680 N N . THR A 1 88 ? -11.024 -4.769 9.014 1.00 89.06 88 THR A N 1
ATOM 681 C CA . THR A 1 88 ? -12.248 -4.810 9.831 1.00 89.06 88 THR A CA 1
ATOM 682 C C . THR A 1 88 ? -13.236 -3.713 9.433 1.00 89.06 88 THR A C 1
ATOM 684 O O . THR A 1 88 ? -14.428 -3.965 9.268 1.00 89.06 88 THR A O 1
ATOM 687 N N . GLU A 1 89 ? -12.751 -2.482 9.253 1.00 85.81 89 GLU A N 1
ATOM 688 C CA . GLU A 1 89 ? -13.599 -1.374 8.820 1.00 85.81 89 GLU A CA 1
ATOM 689 C C . GLU A 1 89 ? -14.123 -1.589 7.400 1.00 85.81 89 GLU A C 1
ATOM 691 O O . GLU A 1 89 ? -15.300 -1.340 7.154 1.00 85.81 89 GLU A O 1
ATOM 696 N N . MET A 1 90 ? -13.305 -2.081 6.464 1.00 82.12 90 MET A N 1
ATOM 697 C CA . MET A 1 90 ? -13.744 -2.387 5.096 1.00 82.12 90 MET A CA 1
ATOM 698 C C . MET A 1 90 ? -14.860 -3.440 5.068 1.00 82.12 90 MET A C 1
ATOM 700 O O . MET A 1 90 ? -15.865 -3.218 4.390 1.00 82.12 90 MET A O 1
ATOM 704 N N . ASP A 1 91 ? -14.734 -4.510 5.855 1.00 84.12 91 ASP A N 1
ATOM 705 C CA . ASP A 1 91 ? -15.749 -5.567 5.959 1.00 84.12 91 ASP A CA 1
ATOM 706 C C . ASP A 1 91 ? -17.068 -5.035 6.542 1.00 84.12 91 ASP A C 1
ATOM 708 O O . ASP A 1 91 ? -18.149 -5.292 6.010 1.00 84.12 91 ASP A O 1
ATOM 712 N N . ASN A 1 92 ? -16.996 -4.214 7.594 1.00 85.38 92 ASN A N 1
ATOM 713 C CA . ASN A 1 92 ? -18.181 -3.637 8.238 1.00 85.38 92 ASN A CA 1
ATOM 714 C C . ASN A 1 92 ? -18.856 -2.543 7.399 1.00 85.38 92 ASN A C 1
ATOM 716 O O . ASN A 1 92 ? -20.043 -2.252 7.565 1.00 85.38 92 ASN A O 1
ATOM 720 N N . SER A 1 93 ? -18.099 -1.873 6.531 1.00 75.50 93 SER A N 1
ATOM 721 C CA . SER A 1 93 ? -18.533 -0.637 5.882 1.00 75.50 93 SER A CA 1
ATOM 722 C C . SER A 1 93 ? -19.151 -0.812 4.499 1.00 75.50 93 SER A C 1
ATOM 724 O O . SER A 1 93 ? -19.599 0.205 3.961 1.00 75.50 93 SER A O 1
ATOM 726 N N . SER A 1 94 ? -19.221 -2.050 3.985 1.00 74.19 94 SER A N 1
ATOM 727 C CA . SER A 1 94 ? -19.786 -2.393 2.666 1.00 74.19 94 SER A CA 1
ATOM 728 C C . SER A 1 94 ? -19.201 -1.529 1.539 1.00 74.19 94 SER A C 1
ATOM 730 O O . SER A 1 94 ? -19.916 -0.938 0.734 1.00 74.19 94 SER A O 1
ATOM 732 N N . LEU A 1 95 ? -17.871 -1.405 1.514 1.00 72.62 95 LEU A N 1
ATOM 733 C CA . LEU A 1 95 ? -17.174 -0.636 0.486 1.00 72.62 95 LEU A CA 1
ATOM 734 C C . LEU A 1 95 ? -16.989 -1.424 -0.821 1.00 72.62 95 LEU A C 1
ATOM 736 O O . LEU A 1 95 ? -16.686 -2.616 -0.765 1.00 72.62 95 LEU A O 1
ATOM 740 N N . PRO A 1 96 ? -17.054 -0.750 -1.989 1.00 68.50 96 PRO A N 1
ATOM 741 C CA . PRO A 1 96 ? -17.360 0.674 -2.190 1.00 68.50 96 PRO A CA 1
ATOM 742 C C . PRO A 1 96 ? -18.855 0.987 -1.982 1.00 68.50 96 PRO A C 1
ATOM 744 O O . PRO A 1 96 ? -19.719 0.257 -2.447 1.00 68.50 96 PRO A O 1
ATOM 747 N N . SER A 1 97 ? -19.160 2.096 -1.299 1.00 72.88 97 SER A N 1
ATOM 748 C CA . SER A 1 97 ? -20.540 2.573 -1.111 1.00 72.88 97 SER A CA 1
ATOM 749 C C . SER A 1 97 ? -21.058 3.254 -2.382 1.00 72.88 97 SER A C 1
ATOM 751 O O . SER A 1 97 ? -20.345 4.079 -2.956 1.00 72.88 97 SER A O 1
ATOM 753 N N . GLU A 1 98 ? -22.308 2.997 -2.778 1.00 71.25 98 GLU A N 1
ATOM 754 C CA . GLU A 1 98 ? -22.988 3.651 -3.916 1.00 71.25 98 GLU A CA 1
ATOM 755 C C . GLU A 1 98 ? -22.976 5.187 -3.822 1.00 71.25 98 GLU A C 1
ATOM 757 O O . GLU A 1 98 ? -22.774 5.887 -4.809 1.00 71.25 98 GLU A O 1
ATOM 762 N N . THR A 1 99 ? -23.117 5.744 -2.618 1.00 74.19 99 THR A N 1
ATOM 763 C CA . THR A 1 99 ? -23.125 7.204 -2.401 1.00 74.19 99 THR A CA 1
ATOM 764 C C . THR A 1 99 ? -21.739 7.783 -2.118 1.00 74.19 99 THR A C 1
ATOM 766 O O . THR A 1 99 ? -21.614 8.956 -1.766 1.00 74.19 99 THR A O 1
ATOM 769 N N . GLY A 1 100 ? -20.692 6.959 -2.196 1.00 72.88 100 GLY A N 1
ATOM 770 C CA . GLY A 1 100 ? -19.413 7.255 -1.568 1.00 72.88 100 GLY A CA 1
ATOM 771 C C . GLY A 1 100 ? -19.502 7.215 -0.039 1.00 72.88 100 GLY A C 1
ATOM 772 O O . GLY A 1 100 ? -20.580 7.219 0.567 1.00 72.88 100 GLY A O 1
ATOM 773 N N . LYS A 1 101 ? -18.344 7.095 0.606 1.00 79.25 101 LYS A N 1
ATOM 774 C CA . LYS A 1 101 ? -18.217 7.007 2.067 1.00 79.25 101 LYS A CA 1
ATOM 775 C C . LYS A 1 101 ? -16.819 7.425 2.489 1.00 79.25 101 LYS A C 1
ATOM 777 O O . LYS A 1 101 ? -15.846 7.069 1.821 1.00 79.25 101 LYS A O 1
ATOM 782 N N . VAL A 1 102 ? -16.732 8.140 3.607 1.00 79.62 102 VAL A N 1
ATOM 783 C CA . VAL A 1 102 ? -15.471 8.467 4.278 1.00 79.62 102 VAL A CA 1
ATOM 784 C C . VAL A 1 102 ? -15.397 7.668 5.574 1.00 79.62 102 VAL A C 1
ATOM 786 O O . VAL A 1 102 ? -16.340 7.689 6.362 1.00 79.62 102 VAL A O 1
ATOM 789 N N . LEU A 1 103 ? -14.290 6.963 5.789 1.00 82.00 103 LEU A N 1
ATOM 790 C CA . LEU A 1 103 ? -14.002 6.222 7.015 1.00 82.00 103 LEU A CA 1
ATOM 791 C C . LEU A 1 103 ? -12.691 6.721 7.607 1.00 82.00 103 LEU A C 1
ATOM 793 O O . LEU A 1 103 ? -11.731 6.991 6.882 1.00 82.00 103 LEU A O 1
ATOM 797 N N . ILE A 1 104 ? -12.657 6.815 8.931 1.00 80.88 104 ILE A N 1
ATOM 798 C CA . ILE A 1 104 ? -11.452 7.136 9.688 1.00 80.88 104 ILE A CA 1
ATOM 799 C C . ILE A 1 104 ? -11.024 5.865 10.405 1.00 80.88 104 ILE A C 1
ATOM 801 O O . ILE A 1 104 ? -11.714 5.382 11.297 1.00 80.88 104 ILE A O 1
ATOM 805 N N . VAL A 1 105 ? -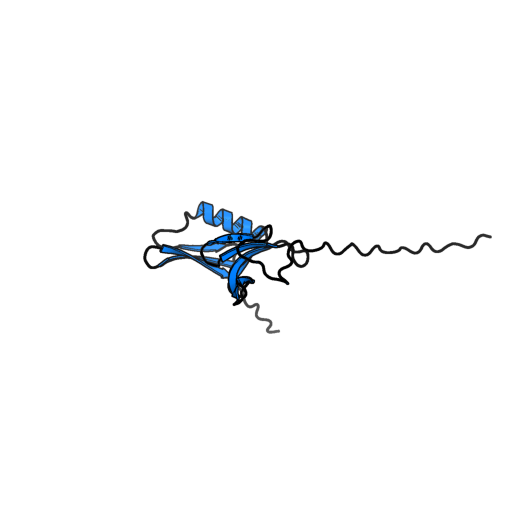9.875 5.324 10.019 1.00 80.38 105 VAL A N 1
ATOM 806 C CA . VAL A 1 105 ? -9.280 4.155 10.657 1.00 80.38 105 VAL A CA 1
ATOM 807 C C . VAL A 1 105 ? -8.250 4.644 11.670 1.00 80.38 105 VAL A C 1
ATOM 809 O O . VAL A 1 105 ? -7.229 5.235 11.302 1.00 80.38 105 VAL A O 1
ATOM 812 N N . ARG A 1 106 ? -8.525 4.388 12.958 1.00 78.12 106 ARG A N 1
ATOM 813 C CA . ARG A 1 106 ? -7.616 4.659 14.092 1.00 78.12 106 ARG A CA 1
ATOM 814 C C . ARG A 1 106 ? -7.043 6.083 14.090 1.00 78.12 106 ARG A C 1
ATOM 816 O O . ARG A 1 106 ? -5.851 6.256 14.329 1.00 78.12 106 ARG A O 1
ATOM 823 N N . ASP A 1 107 ? -7.856 7.072 13.722 1.00 73.69 107 ASP A N 1
ATOM 824 C CA . ASP A 1 107 ? -7.523 8.510 13.721 1.00 73.69 107 ASP A CA 1
ATOM 825 C C . ASP A 1 107 ? -6.308 8.926 12.867 1.00 73.69 107 ASP A C 1
ATOM 827 O O . ASP A 1 107 ? -5.835 10.060 12.932 1.00 73.69 107 ASP A O 1
ATOM 831 N N . THR A 1 108 ? -5.783 8.014 12.049 1.00 76.00 108 THR A N 1
ATOM 832 C CA . THR A 1 108 ? -4.512 8.195 11.328 1.00 76.00 108 THR A CA 1
ATOM 833 C C . THR A 1 108 ? -4.633 7.921 9.838 1.00 76.00 108 THR A C 1
ATOM 835 O O . THR A 1 108 ? -3.769 8.338 9.063 1.00 76.00 108 THR A O 1
ATOM 838 N N . LEU A 1 109 ? -5.705 7.257 9.412 1.00 81.50 109 LEU A N 1
ATOM 839 C CA . LEU A 1 109 ? -5.943 6.911 8.022 1.00 81.50 109 LEU A CA 1
ATOM 840 C C . LEU A 1 109 ? -7.372 7.272 7.624 1.00 81.50 109 LEU A C 1
ATOM 842 O O . LEU A 1 109 ? -8.333 6.740 8.166 1.00 81.50 109 LEU A O 1
ATOM 846 N N . PHE A 1 110 ? -7.490 8.144 6.632 1.00 83.69 110 PHE A N 1
ATOM 847 C CA . PHE A 1 110 ? -8.728 8.406 5.922 1.00 83.69 110 PHE A CA 1
ATOM 848 C C . PHE A 1 110 ? -8.838 7.468 4.728 1.00 83.69 110 PHE A C 1
ATOM 850 O O . PHE A 1 110 ? 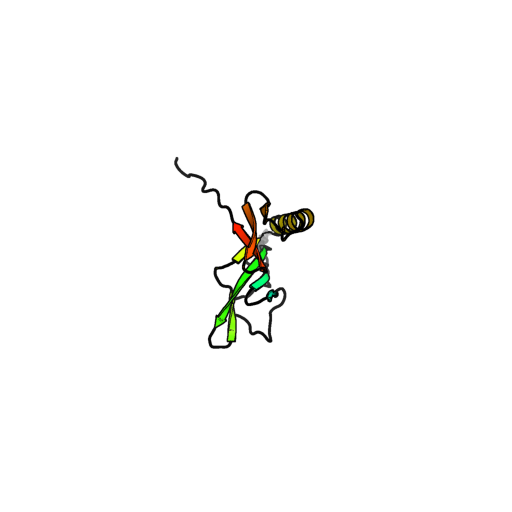-7.929 7.389 3.894 1.00 83.69 110 PHE A O 1
ATOM 857 N N . LEU A 1 111 ? -9.972 6.786 4.652 1.00 83.88 111 LEU A N 1
ATOM 858 C CA . LEU A 1 111 ? -10.396 6.023 3.495 1.00 83.88 111 LEU A CA 1
ATOM 859 C C . LEU A 1 111 ? -11.570 6.757 2.865 1.00 83.88 111 LEU A C 1
ATOM 861 O O . LEU A 1 111 ? -12.586 6.974 3.524 1.00 83.88 111 LEU A O 1
ATOM 865 N N . THR A 1 112 ? -11.446 7.144 1.603 1.00 81.94 112 THR A N 1
ATOM 866 C CA . THR A 1 112 ? -12.573 7.703 0.854 1.00 81.94 112 THR A CA 1
ATOM 867 C C . THR A 1 112 ? -12.925 6.774 -0.289 1.00 81.94 112 THR A C 1
ATOM 869 O O . THR A 1 112 ? -12.046 6.309 -1.009 1.00 81.94 112 THR A O 1
ATOM 872 N N . SER A 1 113 ? -14.211 6.489 -0.442 1.00 85.00 113 SER A N 1
ATOM 873 C CA . SER A 1 113 ? -14.750 5.810 -1.616 1.00 85.00 113 SER A CA 1
ATOM 874 C C . SER A 1 113 ? -15.570 6.790 -2.439 1.00 85.00 113 SER A C 1
ATOM 876 O O . SER A 1 113 ? -16.328 7.588 -1.883 1.00 85.00 113 SER A O 1
ATOM 878 N N . ALA A 1 114 ? -15.394 6.739 -3.753 1.00 83.62 114 ALA A N 1
ATOM 879 C CA . ALA A 1 114 ? -16.118 7.549 -4.720 1.00 83.62 114 ALA A CA 1
ATOM 880 C C . ALA A 1 114 ? -16.309 6.760 -6.017 1.00 83.62 114 ALA A C 1
ATOM 882 O O . ALA A 1 114 ? -15.559 5.828 -6.297 1.00 83.62 114 ALA A O 1
ATOM 883 N N . TRP A 1 115 ? -17.279 7.170 -6.826 1.00 84.06 115 TRP A N 1
ATOM 884 C CA . TRP A 1 115 ? -17.472 6.651 -8.175 1.00 84.06 115 TRP A CA 1
ATOM 885 C C . TRP A 1 115 ? -16.917 7.658 -9.173 1.00 84.06 115 TRP A C 1
ATOM 887 O O . TRP A 1 115 ? -17.317 8.822 -9.171 1.00 84.06 115 TRP A O 1
ATOM 897 N N . ILE A 1 116 ? -15.980 7.223 -10.009 1.00 82.31 116 ILE A N 1
ATOM 898 C CA . ILE A 1 116 ? -15.400 8.034 -11.082 1.00 82.31 116 ILE A CA 1
ATOM 899 C C . ILE A 1 116 ? -15.659 7.276 -12.376 1.00 82.31 116 ILE A C 1
ATOM 901 O O . ILE A 1 116 ? -15.238 6.133 -12.497 1.00 82.31 116 ILE A O 1
ATOM 905 N N . GLU A 1 117 ? -16.396 7.876 -13.313 1.00 86.44 117 GLU A N 1
ATOM 906 C CA . GLU A 1 117 ? -16.729 7.242 -14.603 1.00 86.44 117 GLU A CA 1
ATOM 907 C C . GLU A 1 117 ? -17.375 5.842 -14.457 1.00 86.44 117 GLU A C 1
ATOM 909 O O . GLU A 1 117 ? -17.115 4.936 -15.242 1.00 86.44 117 GLU A O 1
ATOM 914 N N . ASN A 1 118 ? -18.233 5.657 -13.444 1.00 83.12 118 ASN A N 1
ATOM 915 C CA . ASN A 1 118 ? -18.850 4.371 -13.065 1.00 83.12 118 ASN A CA 1
ATOM 916 C C . ASN A 1 118 ? -17.870 3.291 -12.562 1.00 83.12 118 ASN A C 1
ATOM 918 O O . ASN A 1 118 ? -18.251 2.130 -12.427 1.00 83.12 118 ASN A O 1
ATOM 922 N N . VAL A 1 119 ? -16.631 3.661 -12.236 1.00 82.25 119 VAL A N 1
ATOM 923 C CA . VAL A 1 119 ? -15.648 2.783 -11.596 1.00 82.25 119 VAL A CA 1
ATOM 924 C C . VAL A 1 119 ? -15.533 3.148 -10.115 1.00 82.25 119 VAL A C 1
ATOM 926 O O . VAL A 1 119 ? -15.283 4.317 -9.788 1.00 82.25 119 VAL A O 1
ATOM 929 N N . PRO A 1 120 ? -15.681 2.181 -9.191 1.00 82.19 120 PRO A N 1
ATOM 930 C CA . PRO A 1 120 ? -15.470 2.452 -7.783 1.00 82.19 120 PRO A CA 1
ATOM 931 C C . PRO A 1 120 ? -13.989 2.704 -7.513 1.00 82.19 120 PRO A C 1
ATOM 933 O O . PRO A 1 120 ? -13.117 1.894 -7.825 1.00 82.19 120 PRO A O 1
ATOM 936 N N . CYS A 1 121 ? -13.712 3.839 -6.895 1.00 80.94 121 CYS A N 1
ATOM 937 C CA . CYS A 1 121 ? -12.380 4.288 -6.544 1.00 80.94 121 CYS A CA 1
ATOM 938 C C . CYS A 1 121 ? -12.271 4.409 -5.029 1.00 80.94 121 CYS A C 1
ATOM 940 O O . CYS A 1 121 ? -13.129 5.005 -4.377 1.00 80.94 121 CYS A O 1
ATOM 942 N N . VAL A 1 122 ? -11.187 3.870 -4.475 1.00 81.44 122 VAL A N 1
ATOM 943 C CA . VAL A 1 122 ? -10.859 3.983 -3.053 1.00 81.44 122 VAL A CA 1
ATOM 944 C C . VAL A 1 122 ? -9.529 4.711 -2.915 1.00 81.44 122 VAL A C 1
ATOM 946 O O . VAL A 1 122 ? -8.540 4.338 -3.547 1.00 81.44 122 VAL A O 1
ATOM 949 N N . SER A 1 123 ? -9.498 5.756 -2.092 1.00 83.00 123 SER A N 1
ATOM 950 C CA . SER A 1 123 ? -8.295 6.537 -1.824 1.00 83.00 123 SER A CA 1
ATOM 951 C C . SER A 1 123 ? -7.878 6.424 -0.362 1.00 83.00 123 SER A C 1
ATOM 953 O O . SER A 1 123 ? -8.707 6.478 0.547 1.00 83.00 123 SER A O 1
ATOM 955 N N . PHE A 1 124 ? -6.570 6.270 -0.154 1.00 85.50 124 PHE A N 1
ATOM 956 C CA . PHE A 1 124 ? -5.947 6.198 1.162 1.00 85.50 124 PHE A CA 1
ATOM 957 C C . PHE A 1 124 ? -5.186 7.493 1.430 1.00 85.50 124 PHE A C 1
ATOM 959 O O . PHE A 1 124 ? -4.265 7.841 0.686 1.00 85.50 124 PHE A O 1
ATOM 966 N N . GLN A 1 125 ? -5.518 8.182 2.517 1.00 81.62 125 GLN A N 1
ATOM 967 C CA . GLN A 1 125 ? -4.820 9.391 2.942 1.00 81.62 125 GLN A CA 1
ATOM 968 C C . GLN A 1 125 ? -4.408 9.276 4.403 1.00 81.62 125 GLN A C 1
ATOM 970 O O . GLN A 1 125 ? -5.237 9.074 5.285 1.00 81.62 125 GLN A O 1
ATOM 975 N N . ARG A 1 126 ? -3.110 9.417 4.683 1.00 77.31 126 ARG A N 1
ATOM 976 C CA . ARG A 1 126 ? -2.638 9.443 6.068 1.00 77.31 126 ARG A CA 1
ATOM 977 C C . ARG A 1 126 ? -2.902 10.823 6.656 1.00 77.31 126 ARG A C 1
ATOM 979 O O . ARG A 1 126 ? -2.392 11.814 6.136 1.00 77.31 126 ARG A O 1
ATOM 986 N N . TYR A 1 127 ? -3.637 10.876 7.756 1.00 69.75 127 TYR A N 1
ATOM 987 C CA . TYR A 1 127 ? -3.727 12.082 8.560 1.00 69.75 127 TYR A CA 1
ATOM 988 C C . TYR A 1 127 ? -2.483 12.190 9.426 1.00 69.75 127 TYR A C 1
ATOM 990 O O . TYR A 1 127 ? -2.064 11.224 10.066 1.00 69.75 127 TYR A O 1
ATOM 998 N N . VAL A 1 128 ? -1.859 13.360 9.422 1.00 64.75 128 VAL A N 1
ATOM 999 C CA . VAL A 1 128 ? -0.766 13.662 10.338 1.00 64.75 128 VAL A CA 1
ATOM 1000 C C . VAL A 1 128 ? -1.167 14.918 11.078 1.00 64.75 128 VAL A C 1
ATOM 1002 O O . VAL A 1 128 ? -1.143 16.010 10.514 1.00 64.75 128 VAL A O 1
ATOM 1005 N N . THR A 1 129 ? -1.524 14.763 12.347 1.00 61.59 129 THR A N 1
ATOM 1006 C CA . THR A 1 129 ? -1.660 15.904 13.244 1.00 61.59 129 THR A CA 1
ATOM 1007 C C . THR A 1 129 ? -0.266 16.492 13.429 1.00 61.59 129 THR A C 1
ATOM 1009 O O . THR A 1 129 ? 0.625 15.835 13.970 1.00 61.59 129 THR A O 1
ATOM 1012 N N . LYS A 1 130 ? -0.036 17.713 12.935 1.00 61.66 130 LYS A N 1
ATOM 1013 C CA . LYS A 1 130 ? 1.163 18.462 13.314 1.00 61.66 130 LYS A CA 1
ATOM 1014 C C . LYS A 1 130 ? 1.034 18.774 14.799 1.00 61.66 130 LYS A C 1
ATOM 1016 O O . LYS A 1 130 ? 0.154 19.534 15.187 1.00 61.66 130 LYS A O 1
ATOM 1021 N N . GLN A 1 131 ? 1.882 18.163 15.616 1.00 61.19 131 GLN A N 1
ATOM 1022 C CA . GLN A 1 131 ? 2.055 18.609 16.988 1.00 61.19 131 GLN A CA 1
ATOM 1023 C C . GLN A 1 131 ? 2.803 19.941 16.923 1.00 61.19 131 GLN A C 1
ATOM 1025 O O . GLN A 1 131 ? 3.898 20.006 16.361 1.00 61.19 131 GLN A O 1
ATOM 1030 N N . ASP A 1 132 ? 2.171 21.010 17.401 1.00 65.44 132 ASP A N 1
ATOM 1031 C CA . ASP A 1 132 ? 2.824 22.309 17.488 1.00 65.44 132 ASP A CA 1
ATOM 1032 C C . ASP A 1 132 ? 3.928 22.201 18.548 1.00 65.44 132 ASP A C 1
ATOM 1034 O O . ASP A 1 132 ? 3.663 21.878 19.705 1.00 65.44 132 ASP A O 1
ATOM 1038 N N . PHE A 1 133 ? 5.184 22.368 18.133 1.00 66.25 133 PHE A N 1
ATOM 1039 C CA . PHE A 1 133 ? 6.354 22.295 19.019 1.00 66.25 133 PHE A CA 1
ATOM 1040 C C . PHE A 1 133 ? 6.727 23.670 19.586 1.00 66.25 133 PHE A C 1
ATOM 1042 O O . PHE A 1 133 ? 7.863 23.877 20.020 1.00 66.25 133 PHE A O 1
ATOM 1049 N N . SER A 1 134 ? 5.801 24.626 19.544 1.00 66.31 134 SER A N 1
ATOM 1050 C CA . SER A 1 134 ? 5.982 25.933 20.159 1.00 66.31 134 SER A CA 1
ATOM 1051 C C . SER A 1 134 ? 6.118 25.746 21.680 1.00 66.31 134 SER A C 1
ATOM 1053 O O . SER A 1 134 ? 5.218 25.233 22.342 1.00 66.31 134 SER A O 1
ATOM 1055 N N . ARG A 1 135 ? 7.313 26.070 22.189 1.00 56.00 135 ARG A N 1
ATOM 1056 C CA . ARG A 1 135 ? 7.669 26.097 23.615 1.00 56.00 135 ARG A CA 1
ATOM 1057 C C . ARG A 1 135 ? 7.274 27.421 24.246 1.00 56.00 135 ARG A C 1
ATOM 1059 O O . ARG A 1 135 ? 7.384 28.443 23.533 1.00 56.00 135 ARG A O 1
#

Organism: Araneus ventricosus (NCBI:txid182803)

InterPro domains:
  IPR003173 Transcriptional coactivator p15 (PC4), C-terminal [PF02229] (39-87)
  IPR009044 ssDNA-binding transcriptional regulator [G3DSA:2.30.31.10] (36-94)
  IPR009044 ssDNA-binding transcriptional regulator [SSF54447] (37-91)

Secondary structure (DSSP, 8-state):
-PPPP-----------PPPS--TTS-B-TTSPPTTEEE-STTEEEEEE-GGG--EEEEEEEEE-TTS-EEEEEEEEEE-HHHHHHHHHHHHHHTSSPTT-EEEEETTTEEEEEEEETTEEEEEEEE---------

pLDDT: mean 79.58, std 15.06, range [41.19, 95.56]